Protein AF-A8YJT5-F1 (afdb_monomer)

Foldseek 3Di:
DDDDDDDDDDDDDDDDPDPVVVVVVVVVVVVVVVVVVVVVVVVVVVVVVVLVVDDPVRVVVVVVVVVVVVVVVVVLVVLLVVLVVLLVVLCVVVVHHPVRLQVCVVVVVDDDDPSSVVNNVSVVVNVVSVVVVVVVVD

Secondary structure (DSSP, 8-state):
----------PPP---S-HHHHHHHHHHHHHHHHHHHHHHHHHHHHHHHHHHHS-HHHHHHHHHHHHHHHHHHHHHHHHHHHHHHHHHHHHHHHT--HHHHHHHHHTT-S---HHHHHHHHHHHHHHHHHHHHHHHT-

Solvent-accessible surface area (backbone atoms only — not comparable to full-atom values): 8166 Å² total; per-residue (Å²): 135,87,75,89,83,77,87,79,81,88,73,89,86,80,89,78,94,60,72,68,62,56,53,54,50,53,50,47,53,53,51,50,52,49,48,54,51,52,52,52,51,54,50,52,54,51,51,50,52,52,61,73,69,46,53,74,69,54,48,51,53,50,50,54,49,53,55,49,51,52,50,49,52,52,50,54,53,53,50,43,55,51,31,52,51,55,41,49,50,51,24,65,74,69,73,43,53,67,84,61,45,54,58,38,51,75,71,59,77,46,82,88,53,68,67,57,58,52,45,49,52,40,47,54,51,36,53,53,52,54,50,52,52,59,62,74,74,109

Structure (mmCIF, N/CA/C/O backbone):
data_AF-A8YJT5-F1
#
_entry.id   AF-A8YJT5-F1
#
loop_
_atom_site.group_PDB
_atom_site.id
_atom_site.type_symbol
_atom_site.label_atom_id
_atom_site.label_alt_id
_atom_site.label_comp_id
_atom_site.label_asym_id
_atom_site.label_entity_id
_atom_site.label_seq_id
_atom_site.pdbx_PDB_ins_code
_atom_site.Cartn_x
_atom_site.Cartn_y
_atom_site.Cartn_z
_atom_site.occupancy
_atom_site.B_iso_or_equiv
_atom_site.auth_seq_id
_atom_site.auth_comp_id
_atom_site.auth_asym_id
_atom_site.auth_atom_id
_atom_site.pdbx_PDB_model_num
ATOM 1 N N . MET A 1 1 ? 13.126 -37.817 57.843 1.00 36.34 1 MET A N 1
ATOM 2 C CA . MET A 1 1 ? 14.596 -37.708 57.748 1.00 36.34 1 MET A CA 1
ATOM 3 C C . MET A 1 1 ? 14.923 -37.778 56.268 1.00 36.34 1 MET A C 1
ATOM 5 O O . MET A 1 1 ? 14.706 -38.821 55.678 1.00 36.34 1 MET A O 1
ATOM 9 N N . ASP A 1 2 ? 14.962 -36.617 55.611 1.00 37.22 2 ASP A N 1
ATOM 10 C CA . ASP A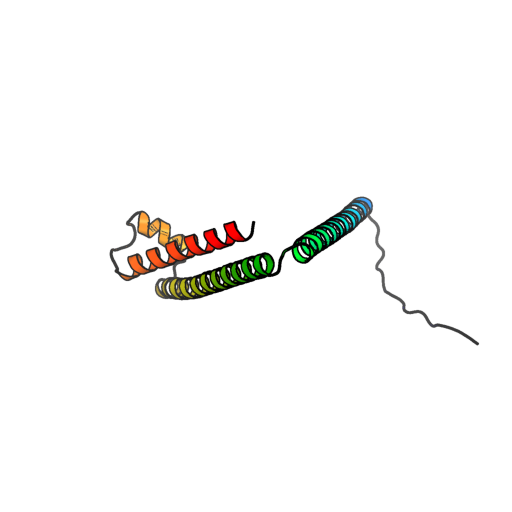 1 2 ? 16.190 -35.859 55.271 1.00 37.22 2 ASP A CA 1
ATOM 11 C C . ASP A 1 2 ? 16.946 -36.521 54.105 1.00 37.22 2 ASP A C 1
ATOM 13 O O . ASP A 1 2 ? 17.186 -37.714 54.149 1.00 37.22 2 ASP A O 1
ATOM 17 N N . ARG A 1 3 ? 17.410 -35.845 53.053 1.00 35.97 3 ARG A N 1
ATOM 18 C CA . ARG A 1 3 ? 17.505 -34.416 52.737 1.00 35.97 3 ARG A CA 1
ATOM 19 C C . ARG A 1 3 ? 17.829 -34.304 51.236 1.00 35.97 3 ARG A C 1
ATOM 21 O O . ARG A 1 3 ? 18.506 -35.161 50.676 1.00 35.97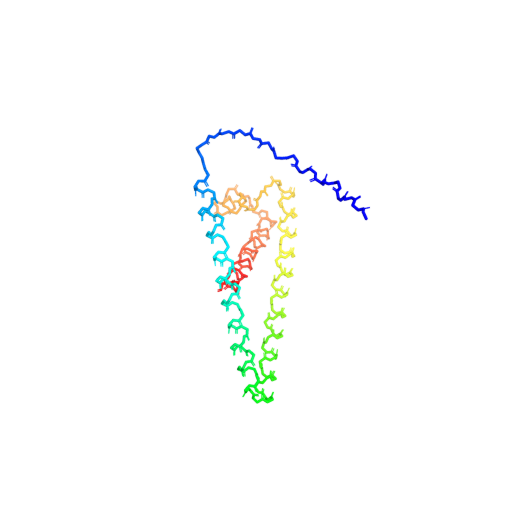 3 ARG A O 1
ATOM 28 N N . TYR A 1 4 ? 17.353 -33.226 50.625 1.00 38.31 4 TYR A N 1
ATOM 29 C CA . TYR A 1 4 ? 17.694 -32.708 49.300 1.00 38.31 4 TYR A CA 1
ATOM 30 C C . TYR A 1 4 ? 19.157 -32.938 48.874 1.00 38.31 4 TYR A C 1
ATOM 32 O O . TYR A 1 4 ? 20.075 -32.491 49.558 1.00 38.31 4 TYR A O 1
ATOM 40 N N . SER A 1 5 ? 19.368 -33.539 47.699 1.00 45.34 5 SER A N 1
ATOM 41 C CA . SER A 1 5 ? 20.650 -33.509 46.981 1.00 45.34 5 SER A CA 1
ATOM 42 C C . SER A 1 5 ? 20.539 -32.585 45.767 1.00 45.34 5 SER A C 1
ATOM 44 O O . SER A 1 5 ? 20.110 -32.975 44.688 1.00 45.34 5 SER A O 1
ATOM 46 N N . LEU A 1 6 ? 20.846 -31.319 46.048 1.00 43.62 6 LEU A N 1
ATOM 47 C CA . LEU A 1 6 ? 21.546 -30.325 45.229 1.00 43.62 6 LEU A CA 1
ATOM 48 C C . LEU A 1 6 ? 21.591 -30.552 43.706 1.00 43.62 6 LEU A C 1
ATOM 50 O O . LE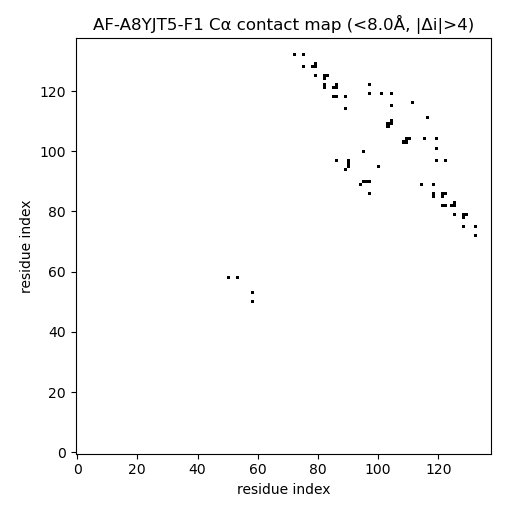U A 1 6 ? 22.438 -31.267 43.176 1.00 43.62 6 LEU A O 1
ATOM 54 N N . ILE A 1 7 ? 20.755 -29.779 43.012 1.00 43.22 7 ILE A N 1
ATOM 55 C CA . ILE A 1 7 ? 21.004 -29.314 41.646 1.00 43.22 7 ILE A CA 1
ATOM 56 C C . ILE A 1 7 ? 22.257 -28.430 41.689 1.00 43.22 7 ILE A C 1
ATOM 58 O O . ILE A 1 7 ? 22.293 -27.439 42.418 1.00 43.22 7 ILE A O 1
ATOM 62 N N . HIS A 1 8 ? 23.275 -28.786 40.911 1.00 37.69 8 HIS A N 1
ATOM 63 C CA . HIS A 1 8 ? 24.495 -28.004 40.734 1.00 37.69 8 HIS A CA 1
ATOM 64 C C . HIS A 1 8 ? 24.428 -27.314 39.359 1.00 37.69 8 HIS A C 1
ATOM 66 O O . HIS A 1 8 ? 24.638 -27.983 38.347 1.00 37.69 8 HIS A O 1
ATOM 72 N N . PRO A 1 9 ? 24.143 -26.003 39.254 1.00 40.72 9 PRO A N 1
ATOM 73 C CA . PRO A 1 9 ? 24.402 -25.275 38.023 1.00 40.72 9 PRO A CA 1
ATOM 74 C C . PRO A 1 9 ? 25.890 -24.916 37.977 1.00 40.72 9 PRO A C 1
ATOM 76 O O . PRO A 1 9 ? 26.425 -24.256 38.870 1.00 40.72 9 PRO A O 1
ATOM 79 N N . LEU A 1 10 ? 26.567 -25.384 36.931 1.00 36.88 10 LEU A N 1
ATOM 80 C CA . LEU A 1 10 ? 27.921 -24.985 36.561 1.00 36.88 10 LEU A CA 1
ATOM 81 C C . LEU A 1 10 ? 27.921 -23.502 36.156 1.00 36.88 10 LEU A C 1
ATOM 83 O O . LEU A 1 10 ? 27.606 -23.164 35.020 1.00 36.88 10 LEU A O 1
ATOM 87 N N . PHE A 1 11 ? 28.295 -22.614 37.077 1.00 40.81 11 PHE A N 1
ATOM 88 C CA . PHE A 1 11 ? 28.789 -21.283 36.721 1.00 40.81 11 PHE A CA 1
ATOM 89 C C . PHE A 1 11 ? 30.302 -21.360 36.483 1.00 40.81 11 PHE A C 1
ATOM 91 O O . PHE A 1 11 ? 31.023 -21.803 37.383 1.00 40.81 11 PHE A O 1
ATOM 98 N N . PRO A 1 12 ? 30.831 -20.889 35.342 1.00 48.12 12 PRO A N 1
ATOM 99 C CA . PRO A 1 12 ? 32.259 -20.668 35.219 1.00 48.12 12 PRO A CA 1
ATOM 100 C C . PRO A 1 12 ? 32.641 -19.370 35.948 1.00 48.12 12 PRO A C 1
ATOM 102 O O . PRO A 1 12 ? 32.035 -18.316 35.755 1.00 48.12 12 PRO A O 1
ATOM 105 N N . ARG A 1 13 ? 33.673 -19.452 36.795 1.00 43.94 13 ARG A N 1
ATOM 106 C CA . ARG A 1 13 ? 34.403 -18.298 37.337 1.00 43.94 13 ARG A CA 1
ATOM 107 C C . ARG A 1 13 ? 35.559 -17.952 36.396 1.00 43.94 13 ARG A C 1
ATOM 109 O O . ARG A 1 13 ? 36.457 -18.771 36.247 1.00 43.94 13 ARG A O 1
ATOM 116 N N . SER A 1 14 ? 35.630 -16.712 35.914 1.00 44.19 14 SER A N 1
ATOM 117 C CA . SER A 1 14 ? 36.901 -15.973 35.877 1.00 44.19 14 SER A CA 1
ATOM 118 C C . SER A 1 14 ? 36.679 -14.461 35.853 1.00 44.19 14 SER A C 1
ATOM 120 O O . SER A 1 14 ? 35.755 -13.949 35.230 1.00 44.19 14 SER A O 1
ATOM 122 N N . HIS A 1 15 ? 37.555 -13.781 36.584 1.00 40.28 15 HIS A N 1
ATOM 123 C CA . HIS A 1 15 ? 37.620 -12.354 36.864 1.00 40.28 15 HIS A CA 1
ATOM 124 C C . HIS A 1 15 ? 37.850 -11.450 35.645 1.00 40.28 15 HIS A C 1
ATOM 126 O O . HIS A 1 15 ? 38.507 -11.849 34.690 1.00 40.28 15 HIS A O 1
ATOM 132 N N . GLY A 1 16 ? 37.444 -10.180 35.781 1.00 38.38 16 GLY A N 1
ATOM 133 C CA . GLY A 1 16 ? 38.040 -9.064 35.038 1.00 38.38 16 GLY A CA 1
ATOM 134 C C . GLY A 1 16 ? 37.052 -7.987 34.595 1.00 38.38 16 GLY A C 1
ATOM 135 O O . GLY A 1 16 ? 36.492 -8.077 33.516 1.00 38.38 16 GLY A O 1
ATOM 136 N N . SER A 1 17 ? 36.871 -6.949 35.420 1.00 44.03 17 SER A N 1
ATOM 137 C CA . SER A 1 17 ? 36.528 -5.574 35.000 1.00 44.03 17 SER A CA 1
ATOM 138 C C . SER A 1 17 ? 35.431 -5.387 33.924 1.00 44.03 17 SER A C 1
ATOM 140 O O . SER A 1 17 ? 35.695 -4.904 32.829 1.00 44.03 17 SER A O 1
ATOM 142 N N . GLY A 1 18 ? 34.171 -5.680 34.261 1.00 46.22 18 GLY A N 1
ATOM 143 C CA . GLY A 1 18 ? 33.014 -5.303 33.422 1.00 46.22 18 GLY A CA 1
ATOM 144 C C . GLY A 1 18 ? 31.646 -5.347 34.119 1.00 46.22 18 GLY A C 1
ATOM 145 O O . GLY A 1 18 ? 30.614 -5.105 33.505 1.00 46.22 18 GLY A O 1
ATOM 146 N N . SER A 1 19 ? 31.605 -5.654 35.420 1.00 47.56 19 SER A N 1
ATOM 147 C CA . SER A 1 19 ? 30.357 -6.024 36.110 1.00 47.56 19 SER A CA 1
ATOM 148 C C . SER A 1 19 ? 29.420 -4.857 36.446 1.00 47.56 19 SER A C 1
ATOM 150 O O . SER A 1 19 ? 28.234 -5.083 36.654 1.00 47.56 19 SER A O 1
ATOM 152 N N . ARG A 1 20 ? 29.903 -3.607 36.481 1.00 43.91 20 ARG A N 1
ATOM 153 C CA . ARG A 1 20 ? 29.034 -2.446 36.756 1.00 43.91 20 ARG A CA 1
ATOM 154 C C . ARG A 1 20 ? 28.231 -1.998 35.533 1.00 43.91 20 ARG A C 1
ATOM 156 O O . ARG A 1 20 ? 27.074 -1.626 35.699 1.00 43.91 20 ARG A O 1
ATOM 163 N N . SER A 1 21 ? 28.795 -2.097 34.328 1.00 46.28 21 SER A N 1
ATOM 164 C CA . SER A 1 21 ? 28.100 -1.702 33.094 1.00 46.28 21 SER A CA 1
ATOM 165 C C . SER A 1 21 ? 26.944 -2.645 32.758 1.00 46.28 21 SER A C 1
ATOM 167 O O . SER A 1 21 ? 25.859 -2.172 32.442 1.00 46.28 21 SER A O 1
ATOM 169 N N . ASN A 1 22 ? 27.118 -3.958 32.950 1.00 45.72 22 ASN A N 1
ATOM 170 C CA . ASN A 1 22 ? 26.054 -4.932 32.683 1.00 45.72 22 ASN A CA 1
ATOM 171 C C . ASN A 1 22 ? 24.892 -4.842 33.688 1.00 45.72 22 ASN A C 1
ATOM 173 O O . ASN A 1 22 ? 23.743 -4.985 33.291 1.00 45.72 22 ASN A O 1
ATOM 177 N N . LEU A 1 23 ? 25.153 -4.561 34.972 1.00 48.09 23 LEU A N 1
ATOM 178 C CA . LEU A 1 23 ? 24.094 -4.390 35.982 1.00 48.09 23 LEU A CA 1
ATOM 179 C C . LEU A 1 23 ? 23.285 -3.102 35.778 1.00 48.09 23 LEU A C 1
ATOM 181 O O . LEU A 1 23 ? 22.066 -3.119 35.940 1.00 48.09 23 LEU A O 1
ATOM 185 N N . LEU A 1 24 ? 23.942 -2.002 35.394 1.00 49.06 24 LEU A N 1
ATOM 186 C CA . LEU A 1 24 ? 23.262 -0.745 35.069 1.00 49.06 24 LEU A CA 1
ATOM 187 C C . LEU A 1 24 ? 22.424 -0.882 33.790 1.00 4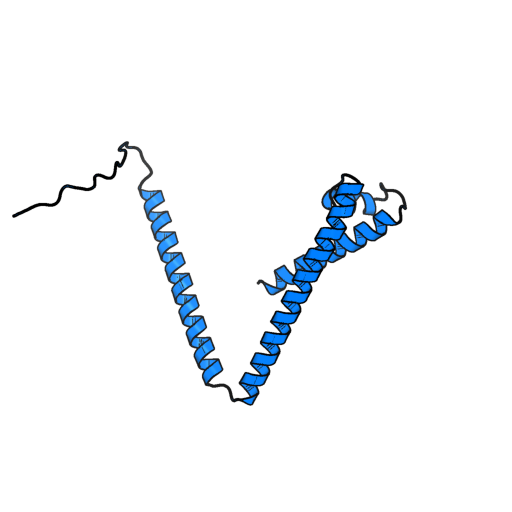9.06 24 LEU A C 1
ATOM 189 O O . LEU A 1 24 ? 21.275 -0.445 33.771 1.00 49.06 24 LEU A O 1
ATOM 193 N N . GLN A 1 25 ? 22.947 -1.565 32.770 1.00 49.75 25 GLN A N 1
ATOM 194 C CA . GLN A 1 25 ? 22.232 -1.827 31.520 1.00 49.75 25 GLN A CA 1
ATOM 195 C C . GLN A 1 25 ? 21.012 -2.741 31.730 1.00 49.75 25 GLN A C 1
ATOM 197 O O . GLN A 1 25 ? 19.914 -2.399 31.299 1.00 49.75 25 GLN A O 1
ATOM 202 N N . PHE A 1 26 ? 21.162 -3.822 32.503 1.00 54.47 26 PHE A N 1
ATOM 203 C CA . PHE A 1 26 ? 20.063 -4.735 32.840 1.00 54.47 26 PHE A CA 1
ATOM 204 C C . PHE A 1 26 ? 18.991 -4.057 33.711 1.00 54.47 26 PHE A C 1
ATOM 206 O O . PHE A 1 26 ? 17.795 -4.274 33.530 1.00 54.47 26 PHE A O 1
ATOM 213 N N . SER A 1 27 ? 19.400 -3.177 34.636 1.00 62.03 27 SER A N 1
ATOM 214 C CA . SER A 1 27 ? 18.454 -2.375 35.422 1.00 62.03 27 SER A CA 1
ATOM 215 C C . SER A 1 27 ? 17.685 -1.366 34.562 1.00 62.03 27 SER A C 1
ATOM 217 O O . SER A 1 27 ? 16.492 -1.164 34.784 1.00 62.03 27 SER A O 1
ATOM 219 N N . GLY A 1 28 ? 18.334 -0.791 33.543 1.00 64.25 28 GLY A N 1
ATOM 220 C CA . GLY A 1 28 ? 17.707 0.099 32.569 1.00 64.25 28 GLY A CA 1
ATOM 221 C C . GLY A 1 28 ? 16.633 -0.607 31.743 1.00 64.25 28 GLY A C 1
ATOM 222 O O . GLY A 1 28 ? 15.523 -0.095 31.635 1.00 64.25 28 GLY A O 1
ATOM 223 N N . GLU A 1 29 ? 16.913 -1.810 31.238 1.00 71.12 29 GLU A N 1
ATOM 224 C CA . GLU A 1 29 ? 15.938 -2.612 30.482 1.00 71.12 29 GLU A CA 1
ATOM 225 C C . GLU A 1 29 ? 14.718 -3.004 31.328 1.00 71.12 29 GLU A C 1
ATOM 227 O O . GLU A 1 29 ? 13.583 -2.922 30.855 1.00 71.12 29 GLU A O 1
ATOM 232 N N . ILE A 1 30 ? 14.921 -3.351 32.605 1.00 75.81 30 ILE A N 1
ATOM 233 C CA . ILE A 1 30 ? 13.825 -3.666 33.536 1.00 75.81 30 ILE A CA 1
ATOM 234 C C . ILE A 1 30 ? 12.960 -2.431 33.812 1.00 75.81 30 ILE A C 1
ATOM 236 O O . ILE A 1 30 ? 11.731 -2.526 33.817 1.00 75.81 30 ILE A O 1
ATOM 240 N N . ILE A 1 31 ? 13.579 -1.270 34.043 1.00 75.31 31 ILE A N 1
ATOM 241 C CA . ILE A 1 31 ? 12.855 -0.020 34.301 1.00 75.31 31 ILE A CA 1
ATOM 242 C C . ILE A 1 31 ? 12.071 0.404 33.054 1.00 75.31 31 ILE A C 1
ATOM 244 O O . ILE A 1 31 ? 10.886 0.708 33.167 1.00 75.31 31 ILE A O 1
ATOM 248 N N . LEU A 1 32 ? 12.687 0.361 31.870 1.00 66.50 32 LEU A N 1
ATOM 249 C CA . LEU A 1 32 ? 12.035 0.697 30.602 1.00 66.50 32 LEU A CA 1
ATOM 250 C C . LEU A 1 32 ? 10.872 -0.247 30.290 1.00 66.50 32 LEU A C 1
ATOM 252 O O . LEU A 1 32 ? 9.778 0.219 29.985 1.00 66.50 32 LEU A O 1
ATOM 256 N N . SER A 1 33 ? 11.069 -1.558 30.443 1.00 81.44 33 SER A N 1
ATOM 257 C CA . SER A 1 33 ? 10.009 -2.559 30.275 1.00 81.44 33 SER A CA 1
ATOM 258 C C . SER A 1 33 ? 8.834 -2.305 31.225 1.00 81.44 33 SER A C 1
ATOM 260 O O . SER A 1 33 ? 7.666 -2.338 30.824 1.00 81.44 33 SER A O 1
ATOM 262 N N . ARG A 1 34 ? 9.121 -1.956 32.484 1.00 82.19 34 ARG A N 1
ATOM 263 C CA . ARG A 1 34 ? 8.093 -1.660 33.485 1.00 82.19 34 ARG A CA 1
ATOM 264 C C . ARG A 1 34 ? 7.357 -0.353 33.206 1.00 82.19 34 ARG A C 1
ATOM 266 O O . ARG A 1 34 ? 6.143 -0.309 33.395 1.00 82.19 34 ARG A O 1
ATOM 273 N N . ILE A 1 35 ? 8.054 0.682 32.739 1.00 80.00 35 ILE A N 1
ATOM 274 C CA . ILE A 1 35 ? 7.442 1.947 32.311 1.00 80.00 35 ILE A CA 1
ATOM 275 C C . ILE A 1 35 ? 6.527 1.699 31.110 1.00 80.00 35 ILE A C 1
ATOM 277 O O . ILE A 1 35 ? 5.356 2.057 31.175 1.00 80.00 35 ILE A O 1
ATOM 281 N N . LEU A 1 36 ? 7.016 1.018 30.070 1.00 72.44 36 LEU A N 1
ATOM 282 C CA . LEU A 1 36 ? 6.231 0.673 28.879 1.00 72.44 36 LEU A CA 1
ATOM 283 C C . LEU A 1 36 ? 4.975 -0.122 29.239 1.00 72.44 36 LEU A C 1
ATOM 285 O O . LEU A 1 36 ? 3.880 0.209 28.792 1.00 72.44 36 LEU A O 1
ATOM 289 N N . THR A 1 37 ? 5.113 -1.121 30.111 1.00 83.44 37 THR A N 1
ATOM 290 C CA . THR A 1 37 ? 3.976 -1.924 30.576 1.00 83.44 37 THR A CA 1
ATOM 291 C C . THR A 1 37 ? 2.976 -1.072 31.355 1.00 83.44 37 THR A C 1
ATOM 293 O O . THR A 1 37 ? 1.780 -1.147 31.105 1.00 83.44 37 THR A O 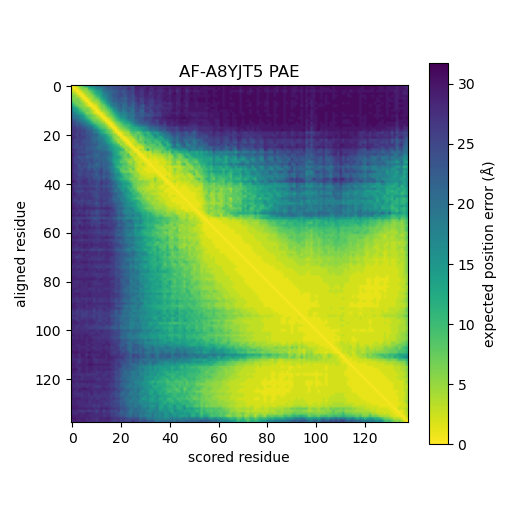1
ATOM 296 N N . THR A 1 38 ? 3.454 -0.219 32.266 1.00 88.25 38 THR A N 1
ATOM 297 C CA . THR A 1 38 ? 2.583 0.634 33.091 1.00 88.25 38 THR A CA 1
ATOM 298 C C . THR A 1 38 ? 1.834 1.659 32.238 1.00 88.25 38 THR A C 1
ATOM 300 O O . THR A 1 38 ? 0.634 1.844 32.432 1.00 88.25 38 THR A O 1
ATOM 303 N N . MET A 1 39 ? 2.510 2.290 31.272 1.00 82.94 39 MET A N 1
ATOM 304 C CA . MET A 1 39 ? 1.880 3.222 30.331 1.00 82.94 39 MET A CA 1
ATOM 305 C C . MET A 1 39 ? 0.835 2.521 29.463 1.00 82.94 39 MET A C 1
ATOM 307 O O . MET A 1 39 ? -0.270 3.035 29.319 1.00 82.94 39 MET A O 1
ATOM 311 N N . ASN A 1 40 ? 1.143 1.328 28.943 1.00 84.50 40 ASN A N 1
ATOM 312 C CA . ASN A 1 40 ? 0.180 0.541 28.173 1.00 84.50 40 ASN A CA 1
ATOM 313 C C . ASN A 1 40 ? -1.070 0.223 28.995 1.00 84.50 40 ASN A C 1
ATOM 315 O O . ASN A 1 40 ? -2.180 0.429 28.513 1.00 84.50 40 ASN A O 1
ATOM 319 N N . THR A 1 41 ? -0.915 -0.206 30.249 1.00 88.25 41 THR A N 1
ATOM 320 C CA . THR A 1 41 ? -2.060 -0.475 31.129 1.00 88.25 41 THR A CA 1
ATOM 321 C C . THR A 1 41 ? -2.901 0.783 31.370 1.00 88.25 41 THR A C 1
ATOM 323 O O . THR A 1 41 ? -4.122 0.730 31.266 1.00 88.25 41 THR A O 1
ATOM 326 N N . GLN A 1 42 ? -2.271 1.935 31.622 1.00 85.69 42 GLN A N 1
ATOM 327 C CA . GLN A 1 42 ? -2.988 3.202 31.831 1.00 85.69 42 GLN A CA 1
ATOM 328 C C . GLN A 1 42 ? -3.750 3.674 30.585 1.00 85.69 42 GLN A C 1
ATOM 330 O O . GLN A 1 42 ? -4.861 4.203 30.697 1.00 85.69 42 GLN A O 1
ATOM 335 N N . LEU A 1 43 ? -3.169 3.485 29.399 1.00 88.44 43 LEU A N 1
ATOM 336 C CA . LEU A 1 43 ? -3.823 3.788 28.128 1.00 88.44 43 LEU A CA 1
ATOM 337 C C . LEU A 1 43 ? -5.040 2.888 27.910 1.00 88.44 43 LEU A C 1
ATOM 339 O O . LEU A 1 43 ? -6.120 3.395 27.612 1.00 88.44 43 LEU A O 1
ATOM 343 N N . ILE A 1 44 ? -4.888 1.579 28.127 1.00 90.50 44 ILE A N 1
ATOM 344 C CA . ILE A 1 44 ? -5.980 0.604 28.016 1.00 90.50 44 ILE A CA 1
ATOM 345 C C . ILE A 1 44 ? -7.129 0.974 28.959 1.00 90.50 44 ILE A C 1
ATOM 347 O O . ILE A 1 44 ? -8.278 1.033 28.525 1.00 90.50 44 ILE A O 1
ATOM 351 N N . ASP A 1 45 ? -6.828 1.295 30.218 1.00 89.19 45 ASP A N 1
ATOM 352 C CA . ASP A 1 45 ? -7.842 1.680 31.204 1.00 89.19 45 ASP A CA 1
ATOM 353 C C . ASP A 1 45 ? -8.583 2.963 30.807 1.00 89.19 45 ASP A C 1
ATOM 355 O O . ASP A 1 45 ? -9.795 3.081 31.006 1.00 89.19 45 ASP A O 1
ATOM 359 N N . SER A 1 46 ? -7.866 3.937 30.245 1.00 88.19 46 SER A N 1
ATOM 360 C CA . SER A 1 46 ? -8.452 5.203 29.798 1.00 88.19 46 SER A CA 1
ATOM 361 C C . SER A 1 46 ? -9.363 4.995 28.586 1.00 88.19 46 SER A C 1
ATOM 363 O O . SER A 1 46 ? -10.487 5.496 28.572 1.00 88.19 46 SER A O 1
ATOM 365 N N . LEU A 1 47 ? -8.923 4.196 27.609 1.00 86.75 47 LEU A N 1
ATOM 366 C CA . LEU A 1 47 ? -9.729 3.814 26.448 1.00 86.75 47 LEU A CA 1
ATOM 367 C C . LEU A 1 47 ? -10.977 3.030 26.865 1.00 86.75 47 LEU A C 1
ATOM 369 O O . LEU A 1 47 ? -12.069 3.330 26.391 1.00 86.75 47 LEU A O 1
ATOM 373 N N . ALA A 1 48 ? -10.846 2.084 27.799 1.00 84.31 48 ALA A N 1
ATOM 374 C CA . ALA A 1 48 ? -11.972 1.310 28.312 1.00 84.31 48 ALA A CA 1
ATOM 375 C C . ALA A 1 48 ? -13.032 2.209 28.963 1.00 84.31 48 ALA A C 1
ATOM 377 O O . ALA A 1 48 ? -14.221 2.042 28.699 1.00 84.31 48 ALA A O 1
ATOM 378 N N . ARG A 1 49 ? -12.624 3.203 29.766 1.00 87.25 49 ARG A N 1
ATOM 379 C CA . ARG A 1 49 ? -13.566 4.169 30.358 1.00 87.25 49 ARG A CA 1
ATOM 380 C C . ARG A 1 49 ? -14.284 4.999 29.305 1.00 87.25 49 ARG A C 1
ATOM 382 O O . ARG A 1 49 ? -15.488 5.183 29.434 1.00 87.25 49 ARG A O 1
ATOM 389 N N . ILE A 1 50 ? -13.564 5.471 28.284 1.00 86.88 50 ILE A N 1
ATOM 390 C CA . ILE A 1 50 ? -14.167 6.224 27.179 1.00 86.88 50 ILE A CA 1
ATOM 391 C C . ILE A 1 50 ? -15.215 5.349 26.493 1.00 86.88 50 ILE A C 1
ATOM 393 O O . ILE A 1 50 ? -16.370 5.751 26.437 1.00 86.88 50 ILE A O 1
ATOM 397 N N . ILE A 1 51 ? -14.855 4.131 26.080 1.00 82.56 51 ILE A N 1
ATOM 398 C CA . ILE A 1 51 ? -15.761 3.188 25.403 1.00 82.56 51 ILE A CA 1
ATOM 399 C C . ILE A 1 51 ? -17.007 2.887 26.246 1.00 82.56 51 ILE A C 1
ATOM 401 O O . ILE A 1 51 ? -18.108 2.839 25.707 1.00 82.56 51 ILE A O 1
ATOM 405 N N . LEU A 1 52 ? -16.849 2.705 27.560 1.00 82.19 52 LEU A N 1
ATOM 406 C CA . LEU A 1 52 ? -17.966 2.465 28.482 1.00 82.19 52 LEU A CA 1
ATOM 407 C C . LEU A 1 52 ? -18.835 3.710 28.725 1.00 82.19 52 LEU A C 1
ATOM 409 O O . LEU A 1 52 ? -19.962 3.571 29.190 1.00 82.19 52 LEU A O 1
ATOM 413 N N . SER A 1 53 ? -18.317 4.909 28.440 1.00 85.00 53 SER A N 1
ATOM 414 C CA . SER A 1 53 ? -19.054 6.176 28.534 1.00 85.00 53 SER A CA 1
ATOM 415 C C . SER A 1 53 ? -19.759 6.588 27.237 1.00 85.00 53 SER A C 1
ATOM 417 O O . SER A 1 53 ? -20.555 7.523 27.270 1.00 85.00 53 SER A O 1
ATOM 419 N N . LEU A 1 54 ? -19.474 5.905 26.121 1.00 86.50 54 LEU A N 1
ATOM 420 C CA . LEU A 1 54 ? -20.104 6.155 24.823 1.00 86.50 54 LEU A CA 1
ATOM 421 C C . LEU A 1 54 ? -21.553 5.650 24.798 1.00 86.50 54 LEU A C 1
ATOM 423 O O . LEU A 1 54 ? -21.864 4.597 25.364 1.00 86.50 54 LEU A O 1
ATOM 427 N N . SER A 1 55 ? -22.425 6.358 24.078 1.00 89.31 55 SER A N 1
ATOM 428 C CA . SER A 1 55 ? -23.756 5.853 23.726 1.00 89.31 55 SER A CA 1
ATOM 429 C C . SER A 1 55 ? -23.658 4.644 22.786 1.00 89.31 55 SER A C 1
ATOM 431 O O . SER A 1 55 ? -22.616 4.386 22.176 1.00 89.31 55 SER A O 1
ATOM 433 N N . GLU A 1 56 ? -24.749 3.892 22.631 1.00 87.25 56 GLU A N 1
ATOM 434 C CA . GLU A 1 56 ? -24.770 2.754 21.704 1.00 87.25 56 GLU A CA 1
ATOM 435 C C . GLU A 1 56 ? -24.493 3.201 20.259 1.00 87.25 56 GLU A C 1
ATOM 437 O O . GLU A 1 56 ? -23.733 2.560 19.538 1.00 87.25 56 GLU A O 1
ATOM 442 N N . GLU A 1 57 ? -25.027 4.354 19.852 1.00 88.25 57 GLU A N 1
ATOM 443 C CA . GLU A 1 57 ? -24.796 4.930 18.527 1.00 88.25 57 GLU A CA 1
ATOM 444 C C . GLU A 1 57 ? -23.326 5.317 18.305 1.00 88.25 57 GLU A C 1
ATOM 446 O O . GLU A 1 57 ? -22.777 5.087 17.223 1.00 88.25 57 GLU A O 1
ATOM 451 N N . GLU A 1 58 ? -22.675 5.886 19.321 1.00 88.69 58 GLU A N 1
ATOM 452 C CA . GLU A 1 58 ? -21.258 6.261 19.278 1.00 88.69 58 GLU A CA 1
ATOM 453 C C . GLU A 1 58 ? -20.347 5.027 19.228 1.00 88.69 58 GLU A C 1
ATOM 455 O O . GLU A 1 58 ? -19.380 5.003 18.461 1.00 88.69 58 GLU A O 1
ATOM 460 N N . ARG A 1 59 ? -20.683 3.970 19.980 1.00 87.94 59 ARG A N 1
ATOM 461 C CA . ARG A 1 59 ? -19.982 2.675 19.928 1.00 87.94 59 ARG A CA 1
ATOM 462 C C . ARG A 1 59 ? -20.103 2.026 18.554 1.00 87.94 59 ARG A C 1
ATOM 464 O O . ARG A 1 59 ? -19.109 1.549 18.015 1.00 87.94 59 ARG A O 1
ATOM 471 N N . GLU A 1 60 ? -21.289 2.058 17.960 1.00 90.31 60 GLU A N 1
ATOM 472 C CA . GLU A 1 60 ? -21.525 1.531 16.616 1.00 90.31 60 GLU A CA 1
ATOM 473 C C . GLU A 1 60 ? -20.759 2.308 15.536 1.00 90.31 60 GLU A C 1
ATOM 475 O O . GLU A 1 60 ? -20.183 1.718 14.619 1.00 90.31 60 GLU A O 1
ATOM 480 N N . LEU A 1 61 ? -20.697 3.640 15.641 1.00 90.81 61 LEU A N 1
ATOM 481 C CA . LEU A 1 61 ? -19.866 4.464 14.758 1.00 90.81 61 LEU A CA 1
ATOM 482 C C . LEU A 1 61 ? -18.379 4.117 14.891 1.00 90.81 61 LEU A C 1
ATOM 484 O O . LEU A 1 61 ? -17.696 3.957 13.875 1.00 90.81 61 LEU A O 1
ATOM 488 N N . LEU A 1 62 ? -17.896 3.970 16.126 1.00 88.56 62 LEU A N 1
ATOM 489 C CA . LEU A 1 62 ? -16.516 3.594 16.415 1.00 88.56 62 LEU A CA 1
ATOM 490 C C . LEU A 1 62 ? -16.178 2.207 15.852 1.00 88.56 62 LEU A C 1
ATOM 492 O O . LEU A 1 62 ? -15.168 2.065 15.165 1.00 88.56 62 LEU A O 1
ATOM 496 N N . ASN A 1 63 ? -17.039 1.208 16.065 1.00 90.81 63 ASN A N 1
ATOM 497 C CA . ASN A 1 63 ? -16.849 -0.147 15.541 1.00 90.81 63 ASN A CA 1
ATOM 498 C C . ASN A 1 63 ? -16.755 -0.148 14.013 1.00 90.81 63 ASN A C 1
ATOM 500 O O . ASN A 1 63 ? -15.795 -0.679 13.456 1.00 90.81 63 ASN A O 1
ATOM 504 N N . ARG A 1 64 ? -17.680 0.532 13.320 1.00 93.75 64 ARG A N 1
ATOM 505 C CA . ARG A 1 64 ? -17.628 0.652 11.853 1.00 93.75 64 ARG A CA 1
ATOM 506 C C . ARG A 1 64 ? -16.337 1.304 11.368 1.00 93.75 64 ARG A C 1
ATOM 508 O O . ARG A 1 64 ? -15.794 0.899 10.338 1.00 93.75 64 ARG A O 1
ATOM 515 N N . LYS A 1 65 ? -15.846 2.317 12.087 1.00 92.88 65 LYS A N 1
ATOM 516 C CA . LYS A 1 65 ? -14.591 2.994 11.751 1.00 92.88 65 LYS A CA 1
ATOM 517 C C . LYS A 1 65 ? -13.399 2.050 11.917 1.00 92.88 65 LYS A C 1
ATOM 519 O O . LYS A 1 65 ? -12.636 1.906 10.963 1.00 92.88 65 LYS A O 1
ATOM 524 N N . ILE A 1 66 ? -13.303 1.344 13.044 1.00 90.88 66 ILE A N 1
ATOM 525 C CA . ILE A 1 66 ? -12.259 0.336 13.296 1.00 90.88 66 ILE A CA 1
ATOM 526 C C . ILE A 1 66 ? -12.275 -0.743 12.206 1.00 90.88 66 ILE A C 1
ATOM 528 O O . ILE A 1 66 ? -11.246 -1.031 11.601 1.00 90.88 66 ILE A O 1
ATOM 532 N N . GLU A 1 67 ? -13.445 -1.300 11.891 1.00 94.12 67 GLU A N 1
ATOM 533 C CA . GLU A 1 67 ? -13.590 -2.313 10.841 1.00 94.12 67 GLU A CA 1
ATOM 534 C C . GLU A 1 67 ? -13.200 -1.788 9.454 1.00 94.12 67 GLU A C 1
ATOM 536 O O . GLU A 1 67 ? -12.683 -2.534 8.619 1.00 94.12 67 GLU A O 1
ATOM 541 N N . SER A 1 68 ? -13.481 -0.515 9.156 1.00 92.31 68 SER A N 1
ATOM 542 C CA . SER A 1 68 ? -13.072 0.099 7.889 1.00 92.31 68 SER A CA 1
ATOM 543 C C . SER A 1 68 ? -11.552 0.235 7.788 1.00 92.31 68 SER A C 1
ATOM 545 O O . SER A 1 68 ? -10.984 -0.126 6.761 1.00 92.31 68 SER A O 1
ATOM 547 N N . GLU A 1 69 ? -10.887 0.650 8.869 1.00 91.38 69 GLU A N 1
ATOM 548 C CA . GLU A 1 69 ? -9.429 0.795 8.917 1.00 91.38 69 GLU A CA 1
ATOM 549 C C . GLU A 1 69 ? -8.725 -0.561 8.861 1.00 91.38 69 GLU A C 1
ATOM 551 O O . GLU A 1 69 ? -7.748 -0.729 8.135 1.00 91.38 69 GLU A O 1
ATOM 556 N N . GLN A 1 70 ? -9.254 -1.568 9.560 1.00 90.81 70 GLN A N 1
ATOM 557 C CA . GLN A 1 70 ? -8.745 -2.937 9.480 1.00 90.81 70 GLN A CA 1
ATOM 558 C C . GLN A 1 70 ? -8.844 -3.495 8.058 1.00 90.81 70 GLN A C 1
ATOM 560 O O . GLN A 1 70 ? -7.884 -4.085 7.560 1.00 90.81 70 GLN A O 1
ATOM 565 N N . ARG A 1 71 ? -9.982 -3.292 7.382 1.00 93.19 71 ARG A N 1
ATOM 566 C CA . ARG A 1 71 ? -10.157 -3.718 5.987 1.00 93.19 71 ARG A CA 1
ATOM 567 C C . ARG A 1 71 ? -9.191 -3.009 5.048 1.00 93.19 71 ARG A C 1
ATOM 569 O O . ARG A 1 71 ? -8.596 -3.671 4.203 1.00 93.19 71 ARG A O 1
ATOM 576 N N . GLU A 1 72 ? -9.016 -1.703 5.205 1.00 91.56 72 GLU A N 1
ATOM 577 C CA . GLU A 1 72 ? -8.071 -0.926 4.402 1.00 91.56 72 GLU A CA 1
ATOM 578 C C . GLU A 1 72 ? -6.631 -1.423 4.606 1.00 91.56 72 GLU A C 1
ATOM 580 O O . GLU A 1 72 ? -5.931 -1.705 3.636 1.00 91.56 72 GLU A O 1
ATOM 585 N N . ASN A 1 73 ? -6.217 -1.659 5.854 1.00 91.44 73 ASN A N 1
ATOM 586 C CA . ASN A 1 73 ? -4.896 -2.209 6.164 1.00 91.44 73 ASN A CA 1
ATOM 587 C C . ASN A 1 73 ? -4.682 -3.597 5.541 1.00 91.44 73 ASN A C 1
ATOM 589 O O . ASN A 1 73 ? -3.614 -3.879 4.998 1.00 91.44 73 ASN A O 1
ATOM 593 N N . LEU A 1 74 ? -5.690 -4.475 5.585 1.00 92.69 74 LEU A N 1
ATOM 594 C CA . LEU A 1 74 ? -5.625 -5.785 4.930 1.00 92.69 74 LEU A CA 1
ATOM 595 C C . LEU A 1 74 ? -5.479 -5.657 3.408 1.00 92.69 74 LEU A C 1
ATOM 597 O O . LEU A 1 74 ? -4.697 -6.392 2.807 1.00 92.69 74 LEU A O 1
ATOM 601 N N . GLN A 1 75 ? -6.194 -4.715 2.789 1.00 94.00 75 GLN A N 1
ATOM 602 C CA . GLN A 1 75 ? -6.113 -4.469 1.349 1.00 94.00 75 GLN A CA 1
ATOM 603 C C . GLN A 1 75 ? -4.736 -3.951 0.932 1.00 94.00 75 GLN A C 1
ATOM 605 O O . GLN A 1 75 ? -4.161 -4.481 -0.016 1.00 94.00 75 GLN A O 1
ATOM 610 N N . ILE A 1 76 ? -4.179 -2.974 1.654 1.00 93.06 76 ILE A N 1
ATOM 611 C CA . ILE A 1 76 ? -2.847 -2.427 1.356 1.00 93.06 76 ILE A CA 1
ATOM 612 C C . ILE A 1 76 ? -1.778 -3.520 1.513 1.00 93.06 76 ILE A C 1
ATOM 614 O O . ILE A 1 76 ? -0.924 -3.678 0.643 1.00 93.06 76 ILE A O 1
ATOM 618 N N . ASN A 1 77 ? -1.857 -4.338 2.568 1.00 94.25 77 ASN A N 1
ATOM 619 C CA . ASN A 1 77 ? -0.938 -5.465 2.758 1.00 94.25 77 ASN A CA 1
ATOM 620 C C . ASN A 1 77 ? -1.017 -6.485 1.611 1.00 94.25 77 ASN A C 1
ATOM 622 O O . ASN A 1 77 ? 0.013 -6.943 1.117 1.00 94.25 77 ASN A O 1
ATOM 626 N N . ALA A 1 78 ? -2.226 -6.825 1.157 1.00 95.56 78 ALA A N 1
ATOM 627 C CA . ALA A 1 78 ? -2.409 -7.726 0.021 1.00 95.56 78 ALA A CA 1
ATOM 628 C C . ALA A 1 78 ? -1.842 -7.135 -1.283 1.00 95.56 78 ALA A C 1
ATOM 630 O O . ALA A 1 78 ? -1.199 -7.850 -2.050 1.00 95.56 78 ALA A O 1
ATOM 631 N N . GLN A 1 79 ? -2.028 -5.831 -1.513 1.00 96.31 79 GLN A N 1
ATOM 632 C CA . GLN A 1 79 ? -1.454 -5.127 -2.664 1.00 96.31 79 GLN A CA 1
ATOM 633 C C . GLN A 1 79 ? 0.076 -5.135 -2.639 1.00 96.31 79 GLN A C 1
ATOM 635 O O . GLN A 1 79 ? 0.694 -5.382 -3.670 1.00 96.31 79 GLN A O 1
ATOM 640 N N . ILE A 1 80 ? 0.695 -4.913 -1.475 1.00 97.19 80 ILE A N 1
ATOM 641 C CA . ILE A 1 80 ? 2.154 -4.987 -1.330 1.00 97.19 80 ILE A CA 1
ATOM 642 C C . ILE A 1 80 ? 2.660 -6.376 -1.711 1.00 97.19 80 ILE A C 1
ATOM 644 O O . ILE A 1 80 ? 3.598 -6.472 -2.494 1.00 97.19 80 ILE A O 1
ATOM 648 N N . LEU A 1 81 ? 2.028 -7.444 -1.219 1.00 97.69 81 LEU A N 1
ATOM 649 C CA . LEU A 1 81 ? 2.440 -8.815 -1.540 1.00 97.69 81 LEU A CA 1
ATOM 650 C C . LEU A 1 81 ? 2.338 -9.128 -3.043 1.00 97.69 81 LEU A C 1
ATOM 652 O O . LEU A 1 81 ? 3.232 -9.771 -3.601 1.00 97.69 81 LEU A O 1
ATOM 656 N N . ASP A 1 82 ? 1.277 -8.664 -3.711 1.00 98.00 82 ASP A N 1
ATOM 657 C CA . ASP A 1 82 ? 1.124 -8.810 -5.165 1.00 98.00 82 ASP A CA 1
ATOM 658 C C . ASP A 1 82 ? 2.218 -8.040 -5.921 1.00 98.00 82 ASP A C 1
ATOM 660 O O . ASP A 1 82 ? 2.914 -8.606 -6.766 1.00 98.00 82 ASP A O 1
ATOM 664 N N . LEU A 1 83 ? 2.441 -6.772 -5.563 1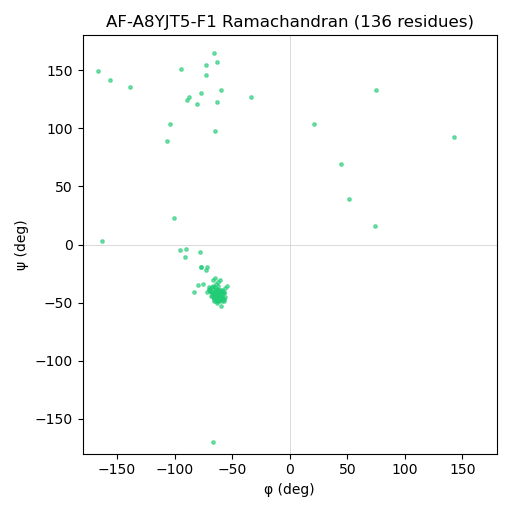.00 98.12 83 LEU A N 1
ATOM 665 C CA . LEU A 1 83 ? 3.469 -5.931 -6.177 1.00 98.12 83 LEU A CA 1
ATOM 666 C C . LEU A 1 83 ? 4.878 -6.491 -5.957 1.00 98.12 83 LEU A C 1
ATOM 668 O O . LEU A 1 83 ? 5.658 -6.549 -6.902 1.00 98.12 83 LEU A O 1
ATOM 672 N N . GLU A 1 84 ? 5.201 -6.967 -4.753 1.00 98.12 84 GLU A N 1
ATOM 673 C CA . GLU A 1 84 ? 6.472 -7.640 -4.464 1.00 98.12 84 GLU A CA 1
ATOM 674 C C . GLU A 1 84 ? 6.669 -8.881 -5.328 1.00 98.12 84 GLU A C 1
ATOM 676 O O . GLU A 1 84 ? 7.777 -9.137 -5.800 1.00 98.12 84 GLU A O 1
ATOM 681 N N . THR A 1 85 ? 5.605 -9.652 -5.549 1.00 98.12 85 THR A N 1
ATOM 682 C CA . THR A 1 85 ? 5.662 -10.848 -6.391 1.00 98.12 85 THR A CA 1
ATOM 683 C C . THR A 1 85 ? 5.951 -10.477 -7.842 1.00 98.12 85 THR A C 1
ATOM 685 O O . THR A 1 85 ? 6.852 -11.061 -8.445 1.00 98.12 85 THR A O 1
ATOM 688 N N . ARG A 1 86 ? 5.247 -9.479 -8.389 1.00 97.62 86 ARG A N 1
ATOM 689 C CA . ARG A 1 86 ? 5.467 -8.990 -9.762 1.00 97.62 86 ARG A CA 1
ATOM 690 C C . ARG A 1 86 ? 6.863 -8.411 -9.937 1.00 97.62 86 ARG A C 1
ATOM 692 O O . ARG A 1 86 ? 7.574 -8.784 -10.860 1.00 97.62 86 ARG A O 1
ATOM 699 N N . VAL A 1 87 ? 7.290 -7.555 -9.013 1.00 97.94 87 VAL A N 1
ATOM 700 C CA . VAL A 1 87 ? 8.632 -6.965 -9.020 1.00 97.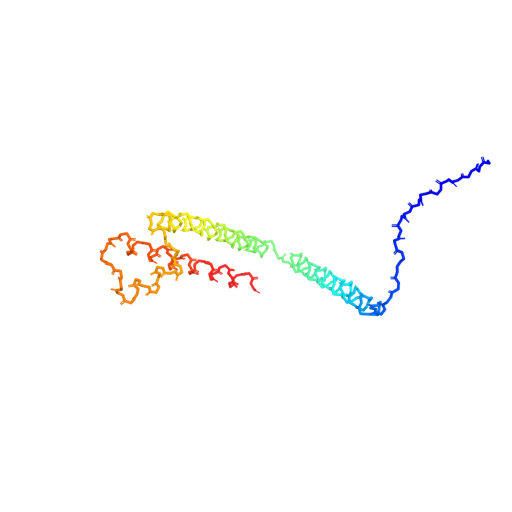94 87 VAL A CA 1
ATOM 701 C C . VAL A 1 87 ? 9.706 -8.058 -9.009 1.00 97.94 87 VAL A C 1
ATOM 703 O O . VAL A 1 87 ? 10.595 -8.044 -9.856 1.00 97.94 87 VAL A O 1
ATOM 706 N N . LYS A 1 88 ? 9.579 -9.069 -8.139 1.00 98.00 88 LYS A N 1
ATOM 707 C CA . LYS A 1 88 ? 10.516 -10.205 -8.097 1.00 98.00 88 LYS A CA 1
ATOM 708 C C . LYS A 1 88 ? 10.562 -11.005 -9.398 1.00 98.00 88 LYS A C 1
ATOM 710 O O . LYS A 1 88 ? 11.597 -11.590 -9.708 1.00 98.00 88 LYS A O 1
ATOM 715 N N . GLN A 1 89 ? 9.467 -11.086 -10.156 1.00 98.00 89 GLN A N 1
ATOM 716 C CA . GLN A 1 89 ? 9.472 -11.766 -11.456 1.00 98.00 89 GLN A CA 1
ATOM 717 C C . GLN A 1 89 ? 10.390 -11.042 -12.444 1.00 98.00 89 GLN A C 1
ATOM 719 O O . GLN A 1 89 ? 11.250 -11.690 -13.040 1.00 98.00 89 GLN A O 1
ATOM 724 N N . TYR A 1 90 ? 10.283 -9.714 -12.542 1.00 97.62 90 TYR A N 1
ATOM 725 C CA . TYR A 1 90 ? 11.175 -8.916 -13.384 1.00 97.62 90 TYR A CA 1
ATOM 726 C C . TYR A 1 90 ? 12.624 -8.952 -12.887 1.00 97.62 90 TYR A C 1
ATOM 728 O O . TYR A 1 90 ? 13.536 -9.159 -13.687 1.00 97.62 90 TYR A O 1
ATOM 736 N N . GLU A 1 91 ? 12.846 -8.860 -11.571 1.00 97.88 91 GLU A N 1
ATOM 737 C CA . GLU A 1 91 ? 14.192 -8.959 -10.990 1.00 97.88 91 GLU A CA 1
ATOM 738 C C . GLU A 1 91 ? 14.881 -10.278 -11.359 1.00 97.88 91 GLU A C 1
ATOM 740 O O . GLU A 1 91 ? 16.060 -10.298 -11.717 1.00 97.88 91 GLU A O 1
ATOM 745 N N . ASN A 1 92 ? 14.137 -11.386 -11.334 1.00 97.62 92 ASN A N 1
ATOM 746 C CA . ASN A 1 92 ? 14.644 -12.696 -11.734 1.00 97.62 92 ASN A CA 1
ATOM 747 C C . ASN A 1 92 ? 14.841 -12.814 -13.254 1.00 97.62 92 ASN A C 1
ATOM 749 O O . ASN A 1 92 ? 15.842 -13.386 -13.693 1.00 97.62 92 ASN A O 1
ATOM 753 N N . GLN A 1 93 ? 13.911 -12.279 -14.054 1.00 96.75 93 GLN A N 1
ATOM 754 C CA . GLN A 1 93 ? 13.972 -12.293 -15.521 1.00 96.75 93 GLN A CA 1
ATOM 755 C C . GLN A 1 93 ? 15.202 -11.537 -16.036 1.00 96.75 93 GLN A C 1
ATOM 757 O O . GLN A 1 93 ? 15.934 -12.050 -16.884 1.00 96.75 93 GLN A O 1
ATOM 762 N N . TYR A 1 94 ? 15.455 -10.349 -15.490 1.00 95.06 94 TYR A N 1
ATOM 763 C CA . TYR A 1 94 ? 16.542 -9.464 -15.910 1.00 95.06 94 TYR A CA 1
ATOM 764 C C . TYR A 1 94 ? 17.815 -9.600 -15.070 1.00 95.06 94 TYR A C 1
ATOM 766 O O . TYR A 1 94 ? 18.835 -9.005 -15.414 1.00 95.06 94 TYR A O 1
ATOM 774 N N . ARG A 1 95 ? 17.783 -10.410 -14.001 1.00 96.56 95 ARG A N 1
ATOM 775 C CA . ARG A 1 95 ? 18.891 -10.625 -13.050 1.00 96.56 95 ARG A CA 1
ATOM 776 C C . ARG A 1 95 ? 19.461 -9.317 -12.495 1.00 96.56 95 ARG A C 1
ATOM 778 O O . ARG A 1 95 ? 20.672 -9.176 -12.343 1.00 96.56 95 ARG A O 1
ATOM 785 N N . MET A 1 96 ? 18.578 -8.368 -12.212 1.00 96.50 96 MET A N 1
ATOM 786 C CA . MET A 1 96 ? 18.899 -7.023 -11.743 1.00 96.50 96 MET A CA 1
ATOM 787 C C . MET A 1 96 ? 17.893 -6.653 -10.659 1.00 96.50 96 MET A C 1
ATOM 789 O O . MET A 1 96 ? 16.707 -6.915 -10.825 1.00 96.50 96 MET A O 1
ATOM 793 N N . SER A 1 97 ? 18.342 -6.078 -9.543 1.00 97.44 97 SER A N 1
ATOM 794 C CA . SER A 1 97 ? 17.412 -5.629 -8.502 1.00 97.44 97 SER A CA 1
ATOM 795 C C . SER A 1 97 ? 16.668 -4.372 -8.949 1.00 97.44 97 SER A C 1
ATOM 797 O O . SER A 1 97 ? 17.181 -3.580 -9.740 1.00 97.44 97 SER A O 1
ATOM 799 N N . SER A 1 98 ? 15.480 -4.131 -8.401 1.00 96.56 98 SER A N 1
ATOM 800 C CA . SER A 1 98 ? 14.708 -2.920 -8.716 1.00 96.56 98 SER A CA 1
ATOM 801 C C . SER A 1 98 ? 15.403 -1.638 -8.249 1.00 96.56 98 SER A C 1
ATOM 803 O O . SER A 1 98 ? 15.262 -0.584 -8.870 1.00 96.56 98 SER A O 1
ATOM 805 N N . GLU A 1 99 ? 16.203 -1.736 -7.183 1.00 96.19 99 GLU A N 1
ATOM 806 C CA . GLU A 1 99 ? 17.055 -0.653 -6.681 1.00 96.19 99 GLU A CA 1
ATOM 807 C C . GLU A 1 99 ? 18.148 -0.255 -7.683 1.00 96.19 99 GLU A C 1
ATOM 809 O O . GLU A 1 99 ? 18.489 0.922 -7.780 1.00 96.19 99 GLU A O 1
ATOM 814 N N . GLU A 1 100 ? 18.669 -1.214 -8.453 1.00 96.50 100 GLU A N 1
ATOM 815 C CA . GLU A 1 100 ? 19.639 -0.968 -9.522 1.00 96.50 100 GLU A CA 1
ATOM 816 C C . GLU A 1 100 ? 18.959 -0.550 -10.833 1.00 96.50 100 GLU A C 1
ATOM 818 O O . GLU A 1 100 ? 19.421 0.363 -11.521 1.00 96.50 100 GLU A O 1
ATOM 823 N N . PHE A 1 101 ? 17.843 -1.194 -11.167 1.00 97.00 101 PHE A N 1
ATOM 824 C CA . PHE A 1 101 ? 17.068 -0.947 -12.377 1.00 97.00 101 PHE A CA 1
ATOM 825 C C . PHE A 1 101 ? 16.509 0.480 -12.429 1.00 97.00 101 PHE A C 1
ATOM 827 O O . PHE A 1 101 ? 16.664 1.174 -13.432 1.00 97.00 101 PHE A O 1
ATOM 834 N N . SER A 1 102 ? 15.888 0.944 -11.343 1.00 94.81 102 SER A N 1
ATOM 835 C CA . SER A 1 102 ? 15.118 2.191 -11.325 1.00 94.81 102 SER A CA 1
ATOM 836 C C . SER A 1 102 ? 15.962 3.446 -11.655 1.00 94.81 102 SER A C 1
ATOM 838 O O . SER A 1 102 ? 15.532 4.254 -12.485 1.00 94.81 102 SER A O 1
ATOM 840 N N . PRO A 1 103 ? 17.185 3.638 -11.111 1.00 94.94 103 PRO A N 1
ATOM 841 C CA . PRO A 1 103 ? 18.085 4.709 -11.547 1.00 94.94 103 PRO A CA 1
ATOM 842 C C . PRO A 1 103 ? 18.512 4.604 -13.018 1.00 94.94 103 PRO A C 1
ATOM 844 O O . PRO A 1 103 ? 18.472 5.617 -13.713 1.00 94.94 103 PRO A O 1
ATOM 847 N N . ARG A 1 104 ? 18.872 3.403 -13.495 1.00 95.44 104 ARG A N 1
ATOM 848 C CA . ARG A 1 104 ? 19.339 3.168 -14.877 1.00 95.44 104 ARG A CA 1
ATOM 849 C C . ARG A 1 104 ? 18.238 3.378 -15.916 1.00 95.44 104 ARG A C 1
ATOM 851 O O . ARG A 1 104 ? 18.480 3.896 -17.002 1.00 95.44 104 ARG A O 1
ATOM 858 N N . PHE A 1 105 ? 17.006 3.002 -15.577 1.00 94.62 105 PHE A N 1
ATOM 859 C CA . PHE A 1 105 ? 15.840 3.278 -16.408 1.00 94.62 105 PHE A CA 1
ATOM 860 C C . PHE A 1 105 ? 15.600 4.787 -16.526 1.00 94.62 105 PHE A C 1
ATOM 862 O O . PHE A 1 105 ? 15.449 5.312 -17.627 1.00 94.62 105 PHE A O 1
ATOM 869 N N . ARG A 1 106 ? 15.645 5.514 -15.400 1.00 90.56 106 ARG A N 1
ATOM 870 C CA . ARG A 1 106 ? 15.454 6.974 -15.375 1.00 90.56 106 ARG A CA 1
ATOM 871 C C . ARG A 1 106 ? 16.559 7.758 -16.078 1.00 90.56 106 ARG A C 1
ATOM 873 O O . ARG A 1 106 ? 16.277 8.834 -16.599 1.00 90.56 106 ARG A O 1
ATOM 880 N N . SER A 1 107 ? 17.793 7.256 -16.088 1.00 93.88 107 SER A N 1
ATOM 881 C CA . SER A 1 107 ? 18.898 7.876 -16.829 1.00 93.88 107 SER A CA 1
ATOM 882 C C . SER A 1 107 ? 18.855 7.587 -18.334 1.00 93.88 107 SER A C 1
ATOM 884 O O . SER A 1 107 ? 19.633 8.180 -19.079 1.00 93.88 107 SER A O 1
ATOM 886 N N . GLY A 1 108 ? 17.943 6.721 -18.795 1.00 92.38 108 GLY A N 1
ATOM 887 C CA . GLY A 1 108 ? 17.846 6.309 -20.197 1.00 92.38 108 GLY A CA 1
ATOM 888 C C . GLY A 1 108 ? 18.955 5.344 -20.628 1.00 92.38 108 GLY A C 1
ATOM 889 O O . GLY A 1 108 ? 19.181 5.169 -21.822 1.00 92.38 108 GLY A O 1
ATOM 890 N N . GLU A 1 109 ? 19.664 4.729 -19.675 1.00 93.19 109 GLU A N 1
ATOM 891 C CA . GLU A 1 109 ? 20.691 3.711 -19.948 1.00 93.19 109 GLU A CA 1
ATOM 892 C C . GLU A 1 109 ? 20.082 2.375 -20.387 1.00 93.19 109 GLU A C 1
ATOM 894 O O . GLU A 1 109 ? 20.755 1.548 -21.007 1.00 93.19 109 GLU A O 1
ATOM 899 N N . LEU A 1 110 ? 18.812 2.152 -20.050 1.00 91.44 110 LEU A N 1
ATOM 900 C CA . LEU A 1 110 ? 18.046 0.992 -20.483 1.00 91.44 110 LEU A CA 1
ATOM 901 C C . LEU A 1 110 ? 17.252 1.323 -21.748 1.00 91.44 110 LEU A C 1
ATOM 903 O O . LEU A 1 110 ? 16.879 2.469 -21.988 1.00 91.44 110 LEU A O 1
ATOM 907 N N . GLY A 1 111 ? 17.012 0.295 -22.563 1.00 86.62 111 GLY A N 1
ATOM 908 C CA . GLY A 1 111 ? 16.219 0.420 -23.784 1.00 86.62 111 GLY A CA 1
ATOM 909 C C . GLY A 1 111 ? 14.745 0.741 -23.520 1.00 86.62 111 GLY A C 1
ATOM 910 O O . GLY A 1 111 ? 14.314 0.999 -22.401 1.00 86.62 111 GLY A O 1
ATOM 911 N N . ASP A 1 112 ? 13.945 0.657 -24.571 1.00 88.94 112 ASP A N 1
ATOM 912 C CA . ASP A 1 112 ? 12.521 0.996 -24.597 1.00 88.94 112 ASP A CA 1
ATOM 913 C C . ASP A 1 112 ? 11.605 -0.237 -24.511 1.00 88.94 112 ASP A C 1
ATOM 915 O O . ASP A 1 112 ? 10.443 -0.192 -24.917 1.00 88.94 112 ASP A O 1
ATOM 919 N N . ALA A 1 113 ? 12.114 -1.350 -23.972 1.00 93.31 113 ALA A N 1
ATOM 920 C CA . ALA A 1 113 ? 11.314 -2.554 -23.792 1.00 93.31 113 ALA A CA 1
ATOM 921 C C . ALA A 1 113 ? 10.111 -2.262 -22.885 1.00 93.31 113 ALA A C 1
ATOM 923 O O . ALA A 1 113 ? 10.258 -1.673 -21.812 1.00 93.31 113 ALA A O 1
ATOM 924 N N . ILE A 1 114 ? 8.927 -2.711 -23.306 1.00 93.12 114 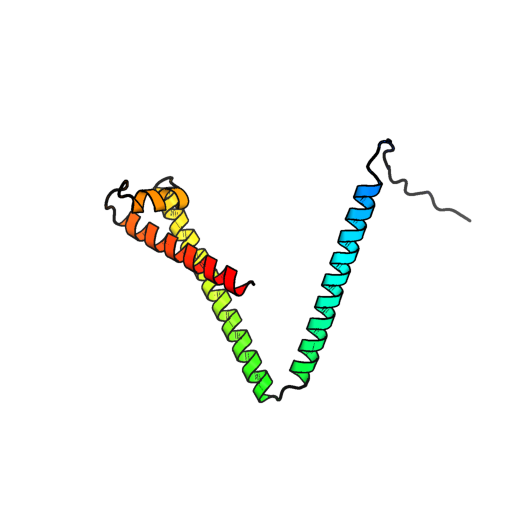ILE A N 1
ATOM 925 C CA . ILE A 1 114 ? 7.673 -2.484 -22.577 1.00 93.12 114 ILE A CA 1
ATOM 926 C C . ILE A 1 114 ? 7.739 -3.002 -21.133 1.00 93.12 114 ILE A C 1
ATOM 928 O O . ILE A 1 114 ? 7.294 -2.315 -20.216 1.00 93.12 114 ILE A O 1
ATOM 932 N N . ASP A 1 115 ? 8.412 -4.134 -20.924 1.00 95.19 115 ASP A N 1
ATOM 933 C CA . ASP A 1 115 ? 8.676 -4.734 -19.618 1.00 95.19 115 ASP A CA 1
ATOM 934 C C . ASP A 1 115 ? 9.361 -3.758 -18.646 1.00 95.19 115 ASP A C 1
ATOM 936 O O . ASP A 1 115 ? 9.057 -3.769 -17.457 1.00 95.19 115 ASP A O 1
ATOM 940 N N . TYR A 1 116 ? 10.250 -2.875 -19.121 1.00 95.38 116 TYR A N 1
ATOM 941 C CA . TYR A 1 116 ? 10.906 -1.886 -18.259 1.00 95.38 116 TYR A CA 1
ATOM 942 C C . TYR A 1 116 ? 9.920 -0.823 -17.766 1.00 95.38 116 TYR A C 1
ATOM 944 O O . TYR A 1 116 ? 9.963 -0.428 -16.601 1.00 95.38 116 TYR A O 1
ATOM 952 N N . PHE A 1 117 ? 8.984 -0.391 -18.610 1.00 95.06 117 PHE A N 1
ATOM 953 C CA . PHE A 1 117 ? 7.944 0.545 -18.183 1.00 95.06 117 PHE A CA 1
ATOM 954 C C . PHE A 1 117 ? 7.031 -0.092 -17.135 1.00 95.06 117 PHE A C 1
ATOM 956 O O . PHE A 1 117 ? 6.775 0.521 -16.098 1.00 95.06 117 PHE A O 1
ATOM 963 N N . GLU A 1 118 ? 6.581 -1.325 -17.373 1.00 96.06 118 GLU A N 1
ATOM 964 C CA . GLU A 1 118 ? 5.737 -2.058 -16.426 1.00 96.06 118 GLU A CA 1
ATOM 965 C C . GLU A 1 118 ? 6.456 -2.298 -15.097 1.00 96.06 118 GLU A C 1
ATOM 967 O O . GLU A 1 118 ? 5.913 -1.988 -14.035 1.00 96.06 118 GLU A O 1
ATOM 972 N N . TRP A 1 119 ? 7.702 -2.772 -15.144 1.00 97.50 119 TRP A N 1
ATOM 973 C CA . TRP A 1 119 ? 8.509 -3.001 -13.951 1.00 97.50 119 TRP A CA 1
ATOM 974 C C . TRP A 1 119 ? 8.711 -1.711 -13.150 1.00 97.50 119 TRP A C 1
ATOM 976 O O . TRP A 1 119 ? 8.499 -1.708 -11.935 1.00 97.50 119 TRP A O 1
ATOM 986 N N . ASN A 1 120 ? 9.032 -0.593 -13.812 1.00 96.12 120 ASN A N 1
ATOM 987 C CA . ASN A 1 120 ? 9.173 0.696 -13.137 1.00 96.12 120 ASN A CA 1
ATOM 988 C C . ASN A 1 120 ? 7.866 1.126 -12.459 1.00 96.12 120 ASN A C 1
ATOM 990 O O . ASN A 1 120 ? 7.891 1.558 -11.309 1.00 96.12 120 ASN A O 1
ATOM 994 N N . VAL A 1 121 ? 6.722 0.967 -13.130 1.00 96.19 121 VAL A N 1
ATOM 995 C CA . VAL A 1 121 ? 5.410 1.283 -12.546 1.00 96.19 121 VAL A CA 1
ATOM 996 C C . VAL A 1 121 ? 5.135 0.421 -11.314 1.00 96.19 121 VAL A C 1
ATOM 998 O O . VAL A 1 121 ? 4.794 0.964 -10.263 1.00 96.19 121 VAL A O 1
ATOM 1001 N N . TYR A 1 122 ? 5.330 -0.897 -11.394 1.00 97.81 122 TYR A N 1
ATOM 1002 C CA . TYR A 1 122 ? 5.103 -1.784 -10.250 1.00 97.81 122 TYR A CA 1
ATOM 1003 C C . TYR A 1 122 ? 6.031 -1.478 -9.075 1.00 97.81 122 TYR A C 1
ATOM 1005 O O . TYR A 1 122 ? 5.595 -1.512 -7.923 1.00 97.81 122 TYR A O 1
ATOM 1013 N N . TYR A 1 123 ? 7.291 -1.147 -9.351 1.00 97.81 123 TYR A N 1
ATOM 1014 C CA . TYR A 1 123 ? 8.244 -0.796 -8.309 1.00 97.81 123 TYR A CA 1
ATOM 1015 C C . TYR A 1 123 ? 7.890 0.528 -7.618 1.00 97.81 123 TYR A C 1
ATOM 1017 O O . TYR A 1 123 ? 7.870 0.592 -6.389 1.00 97.81 123 TYR A O 1
ATOM 1025 N N . GLU A 1 124 ? 7.519 1.566 -8.370 1.00 97.19 124 GLU A N 1
ATOM 1026 C CA . GLU A 1 124 ? 7.077 2.843 -7.792 1.00 97.19 124 GLU A CA 1
ATOM 1027 C C . GLU A 1 124 ? 5.778 2.681 -6.981 1.00 97.19 124 GLU A C 1
ATOM 1029 O O . GLU A 1 124 ? 5.657 3.216 -5.875 1.00 97.19 124 GLU A O 1
ATOM 1034 N N . MET A 1 125 ? 4.830 1.870 -7.466 1.00 97.12 125 MET A N 1
ATOM 1035 C CA . MET A 1 125 ? 3.621 1.520 -6.711 1.00 97.12 125 MET A CA 1
ATOM 1036 C C . MET A 1 125 ? 3.953 0.797 -5.400 1.00 97.12 125 MET A C 1
ATOM 1038 O O . MET A 1 125 ? 3.350 1.090 -4.367 1.00 97.12 125 MET A O 1
ATOM 1042 N N . LEU A 1 126 ? 4.928 -0.117 -5.415 1.00 97.81 126 LEU A N 1
ATOM 1043 C CA . LEU A 1 126 ? 5.376 -0.832 -4.220 1.00 97.81 126 LEU A CA 1
ATOM 1044 C C . LEU A 1 126 ? 5.983 0.124 -3.186 1.00 97.81 126 LEU A C 1
ATOM 1046 O O . LEU A 1 126 ? 5.670 0.030 -1.997 1.00 97.81 126 LEU A O 1
ATOM 1050 N N . LEU A 1 127 ? 6.829 1.061 -3.625 1.00 96.75 127 LEU A N 1
ATOM 1051 C CA . LEU A 1 127 ? 7.418 2.075 -2.749 1.00 96.75 127 LEU A CA 1
ATOM 1052 C C . LEU A 1 127 ? 6.345 2.976 -2.129 1.00 96.75 127 LEU A C 1
ATOM 1054 O O . LEU A 1 127 ? 6.384 3.237 -0.924 1.00 96.75 127 LEU A O 1
ATOM 1058 N N . ALA A 1 128 ? 5.363 3.407 -2.923 1.00 95.88 128 ALA A N 1
ATOM 1059 C CA . ALA A 1 128 ? 4.244 4.206 -2.438 1.00 95.88 128 ALA A CA 1
ATOM 1060 C C . ALA A 1 128 ? 3.408 3.448 -1.391 1.00 95.88 128 ALA A C 1
ATOM 1062 O O . ALA A 1 128 ? 3.140 3.986 -0.316 1.00 95.88 128 ALA A O 1
ATOM 1063 N N . ALA A 1 129 ? 3.065 2.183 -1.654 1.00 94.69 129 ALA A N 1
ATOM 1064 C CA . ALA A 1 129 ? 2.290 1.358 -0.729 1.00 94.69 129 ALA A CA 1
ATOM 1065 C C . ALA A 1 129 ? 3.040 1.089 0.591 1.00 94.69 129 ALA A C 1
ATOM 1067 O O . ALA A 1 129 ? 2.460 1.187 1.674 1.00 94.69 129 ALA A O 1
ATOM 1068 N N . ARG A 1 130 ? 4.353 0.824 0.536 1.00 94.94 130 ARG A N 1
ATOM 1069 C CA . ARG A 1 130 ? 5.190 0.663 1.741 1.00 94.94 130 ARG A CA 1
ATOM 1070 C C . ARG A 1 130 ? 5.278 1.949 2.562 1.00 94.94 130 ARG A C 1
ATOM 1072 O O . ARG A 1 130 ? 5.234 1.898 3.792 1.00 94.94 130 ARG A O 1
ATOM 1079 N N . LYS A 1 131 ? 5.378 3.102 1.895 1.00 94.44 131 LYS A N 1
ATOM 1080 C CA . LYS A 1 131 ? 5.381 4.409 2.559 1.00 94.44 131 LYS A CA 1
ATOM 1081 C C . LYS A 1 131 ? 4.066 4.662 3.299 1.00 94.44 131 LYS A C 1
ATOM 1083 O O . LYS A 1 131 ? 4.104 5.127 4.434 1.00 94.44 131 LYS A O 1
ATOM 1088 N N . GLU A 1 132 ? 2.936 4.317 2.688 1.00 91.00 132 GLU A N 1
ATOM 1089 C CA . GLU A 1 132 ? 1.610 4.454 3.300 1.00 91.00 132 GLU A CA 1
ATOM 1090 C C . GLU A 1 132 ? 1.497 3.648 4.603 1.00 91.00 132 GLU A C 1
ATOM 1092 O O . GLU A 1 132 ? 1.096 4.188 5.633 1.00 91.00 132 GLU A O 1
ATOM 1097 N N . ILE A 1 133 ? 1.938 2.385 4.610 1.00 89.06 133 ILE A N 1
ATOM 1098 C CA . ILE A 1 133 ? 1.949 1.571 5.839 1.00 89.06 133 ILE A CA 1
ATOM 1099 C C . ILE A 1 133 ? 2.857 2.174 6.910 1.00 89.06 133 ILE A C 1
ATOM 1101 O O . ILE A 1 133 ? 2.485 2.208 8.085 1.00 89.06 133 ILE A O 1
ATOM 1105 N N . SER A 1 134 ? 4.038 2.664 6.528 1.00 89.25 134 SER A N 1
ATOM 1106 C CA . SER A 1 134 ? 4.965 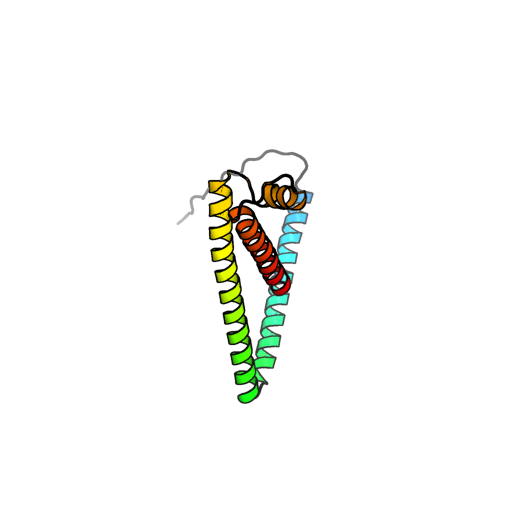3.282 7.480 1.00 89.25 134 SER A CA 1
ATOM 1107 C C . SER A 1 134 ? 4.385 4.532 8.143 1.00 89.25 134 SER A C 1
ATOM 1109 O O . SER A 1 134 ? 4.718 4.801 9.293 1.00 89.25 134 SER A O 1
ATOM 1111 N N . LEU A 1 135 ? 3.546 5.297 7.438 1.00 86.38 135 LEU A N 1
ATOM 1112 C CA . LEU A 1 135 ? 2.866 6.467 7.997 1.00 86.38 135 LEU A CA 1
ATOM 1113 C C . LEU A 1 135 ? 1.716 6.074 8.926 1.00 86.38 135 LEU A C 1
ATOM 1115 O O . LEU A 1 135 ? 1.493 6.755 9.916 1.00 86.38 135 LEU A O 1
ATOM 1119 N N . ARG A 1 136 ? 1.018 4.973 8.630 1.00 79.31 136 ARG A N 1
ATOM 1120 C CA . ARG A 1 136 ? -0.083 4.448 9.458 1.00 79.31 136 ARG A CA 1
ATOM 1121 C C . ARG A 1 136 ? 0.377 3.700 10.708 1.00 79.31 136 ARG A C 1
ATOM 1123 O O . ARG A 1 136 ? -0.420 3.484 11.611 1.00 79.31 136 ARG A O 1
ATOM 1130 N N . SER A 1 137 ? 1.633 3.260 10.729 1.00 69.25 137 SER A N 1
ATOM 1131 C CA . SER A 1 137 ? 2.227 2.515 11.847 1.00 69.25 137 SER A CA 1
ATOM 1132 C C . SER A 1 137 ? 2.899 3.417 12.899 1.00 69.25 137 SER A C 1
ATOM 1134 O O . SER A 1 137 ? 3.390 2.892 13.897 1.00 69.25 137 SER A O 1
ATOM 1136 N N . ASN A 1 138 ? 2.945 4.736 12.663 1.00 48.09 138 ASN A N 1
ATOM 1137 C CA . ASN A 1 138 ? 3.454 5.781 13.568 1.00 48.09 138 ASN A CA 1
ATOM 1138 C C . ASN A 1 138 ? 2.303 6.528 14.247 1.00 48.09 138 ASN A C 1
ATOM 1140 O O . ASN A 1 138 ? 2.505 6.957 15.404 1.00 48.09 138 ASN A O 1
#

Mean predicted aligned error: 13.9 Å

Sequence (138 aa):
MDRYSLIHPLFPRSHGSGSRSNLLQFSGEIILSRILTTMNTQLIDSLARIILSLSEEERELLNRKIESEQRENLQINAQILDLETRVKQYENQYRMSSEEFSPRFRSGELGDAIDYFEWNVYYEMLLAARKEISLRSN

Radius of gyration: 27.65 Å; Cα contacts (8 Å, |Δi|>4): 37; chains: 1; bounding box: 63×46×82 Å

Nearest PDB structures (foldseek):
  8snb-assembly1_8T  TM=2.997E-01  e=8.506E+00  Strongylocentrotus purpuratus

pLDDT: mean 81.38, std 20.0, range [35.97, 98.12]

Organism: Microcystis aeruginosa (strain PCC 7806) (NCBI:txid267872)